Protein AF-A0A0P0NGX2-F1 (afdb_monomer)

Solvent-accessible surface area (backbone atoms only — not comparable to full-atom values): 6046 Å² total; per-residue (Å²): 102,69,52,76,56,96,89,38,85,42,76,52,81,91,77,86,74,89,67,80,73,50,71,71,55,45,53,53,51,51,47,51,52,53,45,49,66,63,44,57,86,46,43,69,60,46,41,68,74,25,45,74,80,24,65,100,47,98,52,56,27,64,60,52,50,51,56,49,42,56,69,66,23,55,64,60,73,75,48,89,96,52,75,62,77,43,72,50,89,75,79,81,76,86,129

Sequence (95 aa):
MGYVLNGKSIIRTIGKSNKPLSPARMINCNRITIVNKFLKPIHQFIKLGFQLKVVNSDRNYYNKAVSYHKKHAITGEAYIGRMVPKFQIVFMWAA

Radius of gyration: 15.88 Å; Cα contacts (8 Å, |Δi|>4): 76; chains: 1; bounding box: 30×42×33 Å

pLDDT: mean 78.37, std 15.32, range [33.16, 93.31]

Structure (mmCIF, N/CA/C/O backbone):
data_AF-A0A0P0NGX2-F1
#
_entry.id   AF-A0A0P0NGX2-F1
#
loop_
_atom_site.group_PDB
_atom_site.id
_atom_site.type_symbol
_atom_site.label_atom_id
_atom_site.label_alt_id
_atom_site.label_comp_id
_atom_site.label_asym_id
_atom_site.label_entity_id
_atom_site.label_seq_id
_atom_site.pdbx_PDB_ins_code
_atom_site.Cartn_x
_atom_site.Cartn_y
_atom_site.Cartn_z
_atom_site.occupancy
_atom_site.B_iso_or_equiv
_atom_site.auth_seq_id
_atom_site.auth_comp_id
_atom_site.auth_asym_id
_atom_site.auth_atom_id
_atom_site.pdbx_PDB_model_num
ATOM 1 N N . MET A 1 1 ? -7.303 18.696 7.434 1.00 74.44 1 MET A N 1
ATOM 2 C CA . MET A 1 1 ? -8.655 18.097 7.535 1.00 74.44 1 MET A CA 1
ATOM 3 C C . MET A 1 1 ? -8.578 16.883 8.444 1.00 74.44 1 MET A C 1
ATOM 5 O O . MET A 1 1 ? -7.738 16.018 8.190 1.00 74.44 1 MET A O 1
ATOM 9 N N . GLY A 1 2 ? -9.368 16.858 9.519 1.00 87.00 2 GLY A N 1
ATOM 10 C CA . GLY A 1 2 ? -9.389 15.763 10.494 1.00 87.00 2 GLY A CA 1
ATOM 11 C C . GLY A 1 2 ? -10.686 14.958 10.431 1.00 87.00 2 GLY A C 1
ATOM 12 O O . GLY A 1 2 ? -11.718 15.502 10.053 1.00 87.00 2 GLY A O 1
ATOM 13 N N . TYR A 1 3 ? -10.625 13.667 10.751 1.00 90.44 3 TYR A N 1
ATOM 14 C CA . TYR A 1 3 ? -11.789 12.780 10.864 1.00 90.44 3 TYR A CA 1
ATOM 15 C C . TYR A 1 3 ? -11.479 11.627 11.825 1.00 90.44 3 TYR A C 1
ATOM 17 O O . TYR A 1 3 ? -10.315 11.324 12.098 1.00 90.44 3 TYR A O 1
ATOM 25 N N . VAL A 1 4 ? -12.524 10.971 12.327 1.00 89.12 4 VAL A N 1
ATOM 26 C CA . VAL A 1 4 ? -12.389 9.803 13.202 1.00 89.12 4 VAL A CA 1
ATOM 27 C C . VAL A 1 4 ? -12.328 8.532 12.357 1.00 89.12 4 VAL A C 1
ATOM 29 O O . VAL A 1 4 ? -13.199 8.289 11.523 1.00 89.12 4 VAL A O 1
ATOM 32 N N . LEU A 1 5 ? -11.300 7.712 12.574 1.00 83.12 5 LEU A N 1
ATOM 33 C CA . LEU A 1 5 ? -11.159 6.385 11.974 1.00 83.12 5 LEU A CA 1
ATOM 34 C C . LEU A 1 5 ? -10.991 5.356 13.085 1.00 83.12 5 LEU A C 1
ATOM 36 O O . LEU A 1 5 ? -10.049 5.461 13.865 1.00 83.12 5 LEU A O 1
ATOM 40 N N . ASN A 1 6 ? -11.874 4.358 13.146 1.00 80.06 6 ASN A N 1
ATOM 41 C CA . ASN A 1 6 ? -11.837 3.305 14.171 1.00 80.06 6 ASN A CA 1
ATOM 42 C C . ASN A 1 6 ? -11.744 3.874 15.606 1.00 80.06 6 ASN A C 1
ATOM 44 O O . ASN A 1 6 ? -10.953 3.406 16.418 1.00 80.06 6 ASN A O 1
ATOM 48 N N . GLY A 1 7 ? -12.483 4.952 15.892 1.00 85.06 7 GLY A N 1
ATOM 49 C CA . GLY A 1 7 ? -12.458 5.635 17.192 1.00 85.06 7 GLY A CA 1
ATOM 50 C C . GLY A 1 7 ? -11.231 6.522 17.449 1.00 85.06 7 GLY A C 1
ATOM 51 O O . GLY A 1 7 ? -11.175 7.192 18.475 1.00 85.06 7 GLY A O 1
ATOM 52 N N . LYS A 1 8 ? -10.261 6.585 16.526 1.00 85.38 8 LYS A N 1
ATOM 53 C CA . LYS A 1 8 ? -9.058 7.424 16.648 1.00 85.38 8 LYS A CA 1
ATOM 54 C C . LYS A 1 8 ? -9.215 8.720 15.861 1.00 85.38 8 LYS A C 1
ATOM 56 O O . LYS A 1 8 ? -9.603 8.694 14.694 1.00 85.38 8 LYS A O 1
ATOM 61 N N . SER A 1 9 ? -8.873 9.850 16.480 1.00 91.19 9 SER A N 1
ATOM 62 C CA . SER A 1 9 ? -8.828 11.146 15.796 1.00 91.19 9 SER A CA 1
ATOM 63 C C . SER A 1 9 ? -7.607 11.205 14.879 1.00 91.19 9 SER A C 1
ATOM 65 O O . SER A 1 9 ? -6.468 11.121 15.338 1.00 91.19 9 SER A O 1
ATOM 67 N N . ILE A 1 10 ? -7.840 11.310 13.571 1.00 86.44 10 ILE A N 1
ATOM 68 C CA . ILE A 1 10 ? -6.788 11.392 12.559 1.00 86.44 10 ILE A CA 1
ATOM 69 C C . ILE A 1 10 ? -6.797 12.784 11.950 1.00 86.44 10 ILE A C 1
ATOM 71 O O . ILE A 1 10 ? -7.806 13.225 11.405 1.00 86.44 10 ILE A O 1
ATOM 75 N N . ILE A 1 11 ? -5.638 13.440 11.946 1.00 88.19 11 ILE A N 1
ATOM 76 C CA . ILE A 1 11 ? -5.414 14.692 11.223 1.00 88.19 11 ILE A CA 1
ATOM 77 C C . ILE A 1 11 ? -4.563 14.386 9.991 1.00 88.19 11 ILE A C 1
ATOM 79 O O . ILE A 1 11 ? -3.463 13.847 10.100 1.00 88.19 11 ILE A O 1
ATOM 83 N N . ARG A 1 12 ? -5.069 14.724 8.799 1.00 79.56 12 ARG A N 1
ATOM 84 C CA . ARG A 1 12 ? -4.295 14.633 7.554 1.00 79.56 12 ARG A CA 1
ATOM 85 C C . ARG A 1 12 ? -3.745 16.004 7.180 1.00 79.56 12 ARG A C 1
ATOM 87 O O . ARG A 1 12 ? -4.515 16.958 7.019 1.00 79.56 12 ARG A O 1
ATOM 94 N N . THR A 1 13 ? -2.439 16.054 6.944 1.00 82.88 13 THR A N 1
ATOM 95 C CA . THR A 1 13 ? -1.762 17.191 6.314 1.00 82.88 13 THR A CA 1
ATOM 96 C C . THR A 1 13 ? -1.501 16.852 4.852 1.00 82.88 13 THR A C 1
ATOM 98 O O . THR A 1 13 ? -0.782 15.901 4.547 1.00 82.88 13 THR A O 1
ATOM 101 N N . ILE A 1 14 ? -2.095 17.614 3.932 1.00 74.50 14 ILE A N 1
ATOM 102 C CA . ILE A 1 14 ? -1.800 17.493 2.500 1.00 74.50 14 ILE A CA 1
ATOM 103 C C . ILE A 1 14 ? -0.567 18.353 2.224 1.00 74.50 14 ILE A C 1
ATOM 105 O O . ILE A 1 14 ? -0.673 19.549 1.974 1.00 74.50 14 ILE A O 1
ATOM 109 N N . GLY A 1 15 ? 0.615 17.747 2.317 1.00 77.25 15 GLY A N 1
ATOM 110 C CA . GLY A 1 15 ? 1.868 18.396 1.940 1.00 77.25 15 GLY A CA 1
ATOM 111 C C . GLY A 1 15 ? 2.192 18.140 0.471 1.00 77.25 15 GLY A C 1
ATOM 112 O O . GLY A 1 15 ? 2.362 16.986 0.074 1.00 77.25 15 GLY A O 1
ATOM 113 N N . LYS A 1 16 ? 2.329 19.197 -0.336 1.00 78.94 16 LYS A N 1
ATOM 114 C CA . LYS A 1 16 ? 3.040 19.114 -1.621 1.00 78.94 16 LYS A CA 1
ATOM 115 C C . LYS A 1 16 ? 4.527 19.324 -1.346 1.00 78.94 16 LYS A C 1
ATOM 117 O O . LYS A 1 16 ? 4.902 20.276 -0.670 1.00 78.94 16 LYS A O 1
ATOM 122 N N . SER A 1 17 ? 5.371 18.413 -1.821 1.00 80.44 17 SER A N 1
ATOM 123 C CA . SER A 1 17 ? 6.823 18.543 -1.702 1.00 80.44 17 SER A CA 1
ATOM 124 C C . SER A 1 17 ? 7.402 18.857 -3.072 1.00 80.44 17 SER A C 1
ATOM 126 O O . SER A 1 17 ? 7.237 18.061 -3.989 1.00 80.44 17 SER A O 1
ATOM 128 N N . ASN A 1 18 ? 8.098 19.987 -3.186 1.00 83.81 18 ASN A N 1
ATOM 129 C CA . ASN A 1 18 ? 8.821 20.373 -4.403 1.00 83.81 18 ASN A CA 1
ATOM 130 C C . ASN A 1 18 ? 10.251 19.806 -4.433 1.00 83.81 18 ASN A C 1
ATOM 132 O O . ASN A 1 18 ? 11.012 20.079 -5.354 1.00 83.81 18 ASN A O 1
ATOM 136 N N . LYS A 1 19 ? 10.642 19.039 -3.406 1.00 85.81 19 LYS A N 1
ATOM 137 C CA . LYS A 1 19 ? 11.965 18.416 -3.346 1.00 85.81 19 LYS A CA 1
ATOM 138 C C . LYS A 1 19 ? 12.029 17.283 -4.375 1.00 85.81 19 LYS A C 1
ATOM 140 O O . LYS A 1 19 ? 11.085 16.485 -4.425 1.00 85.81 19 LYS A O 1
ATOM 145 N N . PRO A 1 20 ? 13.125 17.158 -5.142 1.00 84.31 20 PRO A N 1
ATOM 146 C CA . PRO A 1 20 ? 13.297 16.026 -6.040 1.00 84.31 20 PRO A CA 1
ATOM 147 C C . PRO A 1 20 ? 13.232 14.720 -5.242 1.00 84.31 20 PRO A C 1
ATOM 149 O O . PRO A 1 20 ? 13.695 14.639 -4.098 1.00 84.31 20 PRO A O 1
ATOM 152 N N . LEU A 1 21 ? 12.615 13.687 -5.821 1.00 84.75 21 LEU A N 1
ATOM 153 C CA . LEU A 1 21 ? 12.585 12.380 -5.175 1.00 84.75 21 LEU A CA 1
ATOM 154 C C . LEU A 1 21 ? 14.006 11.820 -5.135 1.00 84.75 21 LEU A C 1
ATOM 156 O O . LEU A 1 21 ? 14.656 11.700 -6.168 1.00 84.75 21 LEU A O 1
ATOM 160 N N . SER A 1 22 ? 14.462 11.413 -3.949 1.00 87.69 22 SER A N 1
ATOM 161 C CA . SER A 1 22 ? 15.690 10.629 -3.856 1.00 87.69 22 SER A CA 1
ATOM 162 C C . SER A 1 22 ? 15.543 9.329 -4.659 1.00 87.69 22 SER A C 1
ATOM 164 O O . SER A 1 22 ? 14.426 8.797 -4.751 1.00 87.69 22 SER A O 1
ATOM 166 N N . PRO A 1 23 ? 16.637 8.762 -5.196 1.00 83.8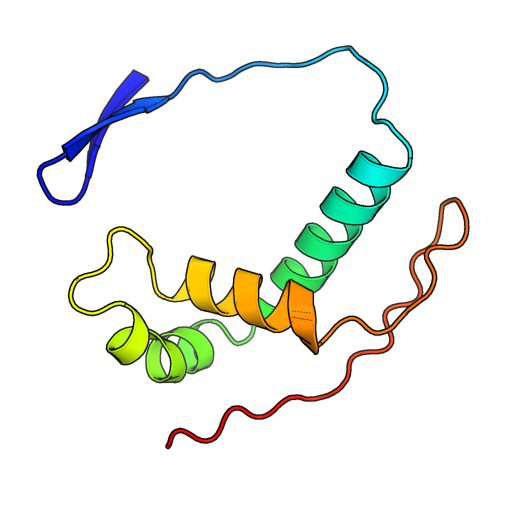8 23 PRO A N 1
ATOM 167 C CA . PRO A 1 23 ? 16.577 7.521 -5.968 1.00 83.88 23 PRO A CA 1
ATOM 168 C C . PRO A 1 23 ? 15.854 6.393 -5.219 1.00 83.88 23 PRO A C 1
ATOM 170 O O . PRO A 1 23 ? 14.942 5.766 -5.753 1.00 83.88 23 PRO A O 1
ATOM 173 N N . ALA A 1 24 ? 16.155 6.210 -3.929 1.00 83.19 24 ALA A N 1
ATOM 174 C CA . ALA A 1 24 ? 15.485 5.224 -3.081 1.00 83.19 24 ALA A CA 1
ATOM 175 C C . ALA A 1 24 ? 13.971 5.480 -2.940 1.00 83.19 24 ALA A C 1
ATOM 177 O O . ALA A 1 24 ? 13.164 4.544 -2.984 1.00 83.19 24 ALA A O 1
ATOM 178 N N . ARG A 1 25 ? 13.558 6.750 -2.806 1.00 85.62 25 ARG A N 1
ATOM 179 C CA . ARG A 1 25 ? 12.139 7.123 -2.720 1.00 85.62 25 ARG A CA 1
ATOM 180 C C . ARG A 1 25 ? 11.421 6.878 -4.043 1.00 85.62 25 ARG A C 1
ATOM 182 O O . ARG A 1 25 ? 10.309 6.355 -4.024 1.00 85.62 25 ARG A O 1
ATOM 189 N N . MET A 1 26 ? 12.056 7.200 -5.167 1.00 85.12 26 MET A N 1
ATOM 190 C CA . MET A 1 26 ? 11.525 6.941 -6.506 1.00 85.12 26 MET A CA 1
ATOM 191 C C . MET A 1 26 ? 11.280 5.443 -6.724 1.00 85.12 26 MET A C 1
ATOM 193 O O . MET A 1 26 ? 10.186 5.052 -7.127 1.00 85.12 26 MET A O 1
ATOM 197 N N . ILE A 1 27 ? 12.245 4.593 -6.359 1.00 82.56 27 ILE A N 1
ATOM 198 C CA . ILE A 1 27 ? 12.098 3.131 -6.431 1.00 82.56 27 ILE A CA 1
ATOM 199 C C . ILE A 1 27 ? 10.910 2.671 -5.585 1.00 82.56 27 ILE A C 1
ATOM 201 O O . ILE A 1 27 ? 10.069 1.898 -6.041 1.00 82.56 27 ILE A O 1
ATOM 205 N N . ASN A 1 28 ? 10.805 3.169 -4.353 1.00 85.69 28 ASN A N 1
ATOM 206 C CA . ASN A 1 28 ? 9.702 2.827 -3.466 1.00 85.69 28 ASN A CA 1
ATOM 207 C C . ASN A 1 28 ? 8.330 3.244 -4.031 1.00 85.69 28 ASN A C 1
ATOM 209 O O . ASN A 1 28 ? 7.383 2.458 -3.968 1.00 85.69 28 ASN A O 1
ATOM 213 N N . CYS A 1 29 ? 8.224 4.448 -4.597 1.00 85.75 29 CYS A N 1
ATOM 214 C CA . CYS A 1 29 ? 7.009 4.925 -5.256 1.00 85.75 29 CYS A CA 1
ATOM 215 C C . CYS A 1 29 ? 6.637 4.038 -6.451 1.00 85.75 29 CYS A C 1
ATOM 217 O O . CYS A 1 29 ? 5.494 3.594 -6.533 1.00 85.75 29 CYS A O 1
ATOM 219 N N . ASN A 1 30 ? 7.602 3.692 -7.306 1.00 84.44 30 ASN A N 1
ATOM 220 C CA . ASN A 1 30 ? 7.375 2.814 -8.457 1.00 84.44 30 ASN A CA 1
ATOM 221 C C . ASN A 1 30 ? 6.884 1.424 -8.030 1.00 84.44 30 ASN A C 1
ATOM 223 O O . ASN A 1 30 ? 5.902 0.923 -8.580 1.00 84.44 30 ASN A O 1
ATOM 227 N N . ARG A 1 31 ? 7.493 0.839 -6.988 1.00 84.19 31 ARG A N 1
ATOM 228 C CA . ARG A 1 31 ? 7.048 -0.438 -6.405 1.00 84.19 31 ARG A CA 1
ATOM 229 C C . ARG A 1 31 ? 5.589 -0.376 -5.953 1.00 84.19 31 ARG A C 1
ATOM 231 O O . ARG A 1 31 ? 4.810 -1.270 -6.270 1.00 84.19 31 ARG A O 1
ATOM 238 N N . ILE A 1 32 ? 5.207 0.687 -5.243 1.00 87.50 32 ILE A N 1
ATOM 239 C CA . ILE A 1 32 ? 3.827 0.876 -4.770 1.00 87.50 32 ILE A CA 1
ATOM 2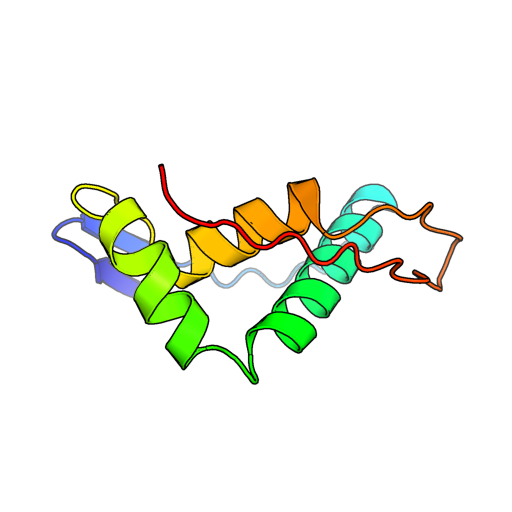40 C C . ILE A 1 32 ? 2.859 1.034 -5.950 1.00 87.50 32 ILE A C 1
ATOM 242 O O . ILE A 1 32 ? 1.798 0.411 -5.944 1.00 87.50 32 ILE A O 1
ATOM 246 N N . THR A 1 33 ? 3.217 1.816 -6.971 1.00 87.62 33 THR A N 1
ATOM 247 C CA . THR A 1 33 ? 2.390 2.011 -8.174 1.00 87.62 33 THR A CA 1
ATOM 248 C C . THR A 1 33 ? 2.116 0.690 -8.887 1.00 87.62 33 THR A C 1
ATOM 250 O O . THR A 1 33 ? 0.971 0.397 -9.228 1.00 87.62 33 THR A O 1
ATOM 253 N N . ILE A 1 34 ? 3.148 -0.132 -9.061 1.00 86.06 34 ILE A N 1
ATOM 254 C CA . ILE A 1 34 ? 3.048 -1.430 -9.730 1.00 86.06 34 ILE A CA 1
ATOM 255 C C . ILE A 1 34 ? 2.177 -2.403 -8.928 1.00 86.06 34 ILE A C 1
ATOM 257 O O . ILE A 1 34 ? 1.256 -2.993 -9.492 1.00 86.06 34 ILE A O 1
ATOM 261 N N . VAL A 1 35 ? 2.402 -2.522 -7.613 1.00 88.44 35 VAL A N 1
ATOM 262 C CA . VAL A 1 35 ? 1.570 -3.375 -6.744 1.00 88.44 35 VAL A CA 1
ATOM 263 C C . VAL A 1 35 ? 0.117 -2.924 -6.778 1.00 88.44 35 VAL A C 1
ATOM 265 O O . VAL A 1 35 ? -0.772 -3.749 -6.936 1.00 88.44 35 VAL A O 1
ATOM 268 N N . ASN A 1 36 ? -0.147 -1.621 -6.682 1.00 90.06 36 ASN A N 1
ATOM 269 C CA . ASN A 1 36 ? -1.515 -1.117 -6.731 1.00 90.06 36 ASN A CA 1
ATOM 270 C C . ASN A 1 36 ? -2.186 -1.399 -8.077 1.00 90.06 36 ASN A C 1
ATOM 272 O O . ASN A 1 36 ? -3.348 -1.793 -8.095 1.00 90.06 36 ASN A O 1
ATOM 276 N N . LYS A 1 37 ? -1.465 -1.239 -9.194 1.00 89.50 37 LYS A N 1
ATOM 277 C CA . LYS A 1 37 ? -1.987 -1.572 -10.526 1.00 89.50 37 LYS A CA 1
ATOM 278 C C . LYS A 1 37 ? -2.336 -3.059 -10.637 1.00 89.50 37 LYS A C 1
ATOM 280 O O . LYS A 1 37 ? -3.356 -3.386 -11.230 1.00 89.50 37 LYS A O 1
ATOM 285 N N . PHE A 1 38 ? -1.523 -3.926 -10.037 1.00 87.50 38 PHE A N 1
ATOM 286 C CA . PHE A 1 38 ? -1.744 -5.370 -10.012 1.00 87.50 38 PHE A CA 1
ATOM 287 C C . PHE A 1 38 ? -2.908 -5.790 -9.100 1.00 87.50 38 PHE A C 1
ATOM 289 O O . PHE A 1 38 ? -3.739 -6.596 -9.501 1.00 87.50 38 PHE A O 1
ATOM 296 N N . LEU A 1 39 ? -3.005 -5.229 -7.890 1.00 90.12 39 LEU A N 1
ATOM 297 C CA . LEU A 1 39 ? -4.024 -5.620 -6.907 1.00 90.12 39 LEU A CA 1
ATOM 298 C C . LEU A 1 39 ? -5.414 -5.048 -7.209 1.00 90.12 39 LEU A C 1
ATOM 300 O O . LEU A 1 39 ? -6.415 -5.667 -6.853 1.00 90.12 39 LEU A O 1
ATOM 304 N N . LYS A 1 40 ? -5.494 -3.884 -7.866 1.00 91.25 40 LYS A N 1
ATOM 305 C CA . LYS A 1 40 ? -6.762 -3.202 -8.164 1.00 91.25 40 LYS A CA 1
ATOM 306 C C . LYS A 1 40 ? -7.796 -4.078 -8.899 1.00 91.25 40 LYS A C 1
ATOM 308 O O . LYS A 1 40 ? -8.932 -4.109 -8.430 1.00 91.25 40 LYS A O 1
ATOM 313 N N . PRO A 1 41 ? -7.476 -4.791 -9.998 1.00 93.31 41 PRO A N 1
ATOM 314 C CA . PRO A 1 41 ? -8.460 -5.634 -10.688 1.00 93.31 41 PRO A CA 1
ATOM 315 C C . PRO A 1 41 ? -8.939 -6.831 -9.853 1.00 93.31 41 PRO A C 1
ATOM 317 O O . PRO A 1 41 ? -10.060 -7.287 -10.036 1.00 93.31 41 PRO A O 1
ATOM 320 N N . ILE A 1 42 ? -8.130 -7.313 -8.905 1.00 90.44 42 ILE A N 1
ATOM 321 C CA . ILE A 1 42 ? -8.443 -8.476 -8.055 1.00 90.44 42 ILE A CA 1
ATOM 322 C C . ILE A 1 42 ? -8.859 -8.077 -6.631 1.00 90.44 42 ILE A C 1
ATOM 324 O O . ILE A 1 42 ? -8.788 -8.879 -5.700 1.00 90.44 42 ILE A O 1
ATOM 328 N N . HIS A 1 43 ? -9.309 -6.834 -6.441 1.00 89.44 43 HIS A N 1
ATOM 329 C CA . HIS A 1 43 ? -9.613 -6.255 -5.128 1.00 89.44 43 HIS A CA 1
ATOM 330 C C . HIS A 1 43 ? -10.558 -7.116 -4.277 1.00 89.44 43 HIS A C 1
ATOM 332 O O . HIS A 1 43 ? -10.366 -7.227 -3.067 1.00 89.44 43 HIS A O 1
ATOM 338 N N . GLN A 1 44 ? -11.562 -7.744 -4.896 1.00 91.06 44 GLN A N 1
ATOM 339 C CA . GLN A 1 44 ? -12.515 -8.608 -4.191 1.00 91.06 44 GLN A CA 1
ATOM 340 C C . GLN A 1 44 ? -11.834 -9.836 -3.570 1.00 91.06 44 GLN A C 1
ATOM 342 O O . GLN A 1 44 ? -12.058 -10.129 -2.396 1.00 91.06 44 GLN A O 1
ATOM 347 N N . PHE A 1 45 ? -10.930 -10.489 -4.303 1.00 89.19 45 PHE A N 1
ATOM 348 C CA . PHE A 1 45 ? -10.147 -11.618 -3.791 1.00 89.19 45 PHE A CA 1
ATOM 349 C C . PHE A 1 45 ? -9.206 -11.187 -2.666 1.00 89.19 45 PHE A C 1
ATOM 351 O O . PHE A 1 45 ? -9.079 -11.869 -1.650 1.00 89.19 45 PHE A O 1
ATOM 358 N N . ILE A 1 46 ? -8.595 -10.009 -2.805 1.00 90.50 46 ILE A N 1
ATOM 359 C CA . ILE A 1 46 ? -7.741 -9.433 -1.765 1.00 90.50 46 ILE A CA 1
ATOM 360 C C . ILE A 1 46 ? -8.530 -9.145 -0.490 1.00 90.50 46 ILE A C 1
ATOM 362 O O . ILE A 1 46 ? -8.036 -9.414 0.605 1.00 90.50 46 ILE A O 1
ATOM 366 N N . LYS A 1 47 ? -9.757 -8.630 -0.612 1.00 90.62 47 LYS A N 1
ATOM 367 C CA . LYS A 1 47 ? -10.640 -8.440 0.538 1.00 90.62 47 LYS A CA 1
ATOM 368 C C . LYS A 1 47 ? -10.867 -9.769 1.254 1.00 90.62 47 LYS A C 1
ATOM 370 O O . LYS A 1 47 ? -10.566 -9.845 2.439 1.00 90.62 47 LYS A O 1
ATOM 375 N N . LEU A 1 48 ? -11.289 -10.813 0.543 1.0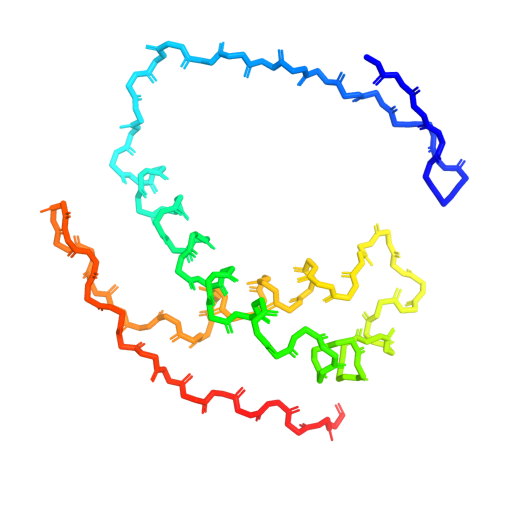0 89.88 48 LEU A N 1
ATOM 376 C CA . LEU A 1 48 ? -11.541 -12.130 1.140 1.00 89.88 48 LEU A CA 1
ATOM 377 C C . LEU A 1 48 ? -10.294 -12.712 1.831 1.00 89.88 48 LEU A C 1
ATOM 379 O O . LEU A 1 48 ? -10.376 -13.139 2.979 1.00 89.88 48 LEU A O 1
ATOM 383 N N . GLY A 1 49 ? -9.126 -12.655 1.185 1.00 86.62 49 GLY A N 1
ATOM 384 C CA . GLY A 1 49 ? -7.892 -13.243 1.723 1.00 86.62 49 GLY A CA 1
ATOM 385 C C . GLY A 1 49 ? -7.221 -12.453 2.857 1.00 86.62 49 GLY A C 1
ATOM 386 O O . GLY A 1 49 ? -6.488 -13.030 3.660 1.00 86.62 49 GLY A O 1
ATOM 387 N N . PHE A 1 50 ? -7.443 -11.136 2.947 1.00 87.94 50 PHE A N 1
ATOM 388 C CA . PHE A 1 50 ? -6.776 -10.277 3.939 1.00 87.94 50 PHE A CA 1
ATOM 389 C C . PHE A 1 50 ? -7.709 -9.700 5.007 1.00 87.94 50 PHE A C 1
ATOM 391 O O . PHE A 1 50 ? -7.207 -9.119 5.970 1.00 87.94 50 PHE A O 1
ATOM 398 N N . GLN A 1 51 ? -9.032 -9.858 4.889 1.00 88.25 51 GLN A N 1
ATOM 399 C CA . GLN A 1 51 ? -9.995 -9.322 5.858 1.00 88.25 51 GLN A CA 1
ATOM 400 C C . GLN A 1 51 ? -9.812 -9.920 7.258 1.00 88.25 51 GLN A C 1
ATOM 402 O O . GLN A 1 51 ? -9.838 -9.179 8.237 1.00 88.25 51 GLN A O 1
ATOM 407 N N . LEU A 1 52 ? -9.527 -11.219 7.364 1.00 87.44 52 LEU A N 1
ATOM 408 C CA . LEU A 1 52 ? -9.277 -11.860 8.661 1.00 87.44 52 LEU A CA 1
ATOM 409 C C . LEU A 1 52 ? -7.950 -11.404 9.293 1.00 87.44 52 LEU A C 1
ATOM 411 O O . LEU A 1 52 ? -7.853 -11.275 10.507 1.00 87.44 52 LEU A O 1
ATOM 415 N N . LYS A 1 53 ? -6.943 -11.051 8.481 1.00 84.31 53 LYS A N 1
ATOM 416 C CA . LYS A 1 53 ? -5.620 -10.596 8.962 1.00 84.31 53 LYS A CA 1
ATOM 417 C C . LYS A 1 53 ? -5.602 -9.163 9.499 1.00 84.31 53 LYS A C 1
ATOM 419 O O . LYS A 1 53 ? -4.551 -8.689 9.939 1.00 84.31 53 LYS A O 1
ATOM 424 N N . VAL A 1 54 ? -6.719 -8.447 9.398 1.00 89.00 54 VAL A N 1
ATOM 425 C CA . VAL A 1 54 ? -6.855 -7.071 9.893 1.00 89.00 54 VAL A CA 1
ATOM 426 C C . VAL A 1 54 ? -7.848 -6.930 11.033 1.00 89.00 54 VAL A C 1
ATOM 428 O O . VAL A 1 54 ? -8.023 -5.825 11.544 1.00 89.00 54 VAL A O 1
ATOM 431 N N . VAL A 1 55 ? -8.449 -8.036 11.473 1.00 84.44 55 VAL A N 1
ATOM 432 C CA . VAL A 1 55 ? -9.224 -8.063 12.713 1.00 84.44 55 VAL A CA 1
ATOM 433 C C . VAL A 1 55 ? -8.305 -7.602 13.850 1.00 84.44 55 VAL A C 1
ATOM 435 O O . VAL A 1 55 ? -7.161 -8.043 13.946 1.00 84.44 55 VAL A O 1
ATOM 438 N N . ASN A 1 56 ? -8.776 -6.651 14.658 1.00 83.69 56 ASN A N 1
ATOM 439 C CA . ASN A 1 56 ? -8.013 -5.997 15.733 1.00 83.69 56 ASN A CA 1
ATOM 440 C C . ASN A 1 56 ? -6.779 -5.189 15.278 1.00 83.69 56 ASN A C 1
ATOM 442 O O . ASN A 1 56 ? -5.878 -4.924 16.072 1.00 83.69 56 ASN A O 1
ATOM 446 N N . SER A 1 57 ? -6.719 -4.767 14.011 1.00 83.94 57 SER A N 1
ATOM 447 C CA . SER A 1 57 ? -5.667 -3.881 13.503 1.00 83.94 57 SER A CA 1
ATOM 448 C C . SER A 1 57 ? -6.223 -2.524 13.076 1.00 83.94 57 SER A C 1
ATOM 450 O O . SER A 1 57 ? -7.315 -2.420 12.531 1.00 83.94 57 SER A O 1
ATOM 452 N N . ASP A 1 58 ? -5.408 -1.475 13.203 1.00 84.00 58 ASP A N 1
ATOM 453 C CA . ASP A 1 58 ? -5.720 -0.147 12.652 1.00 84.00 58 ASP A CA 1
ATOM 454 C C . ASP A 1 58 ? -5.593 -0.073 11.119 1.00 84.00 58 ASP A C 1
ATOM 456 O O . ASP A 1 58 ? -5.864 0.960 10.503 1.00 84.00 58 ASP A O 1
ATOM 460 N N . ARG A 1 59 ? -5.110 -1.142 10.477 1.00 84.19 59 ARG A N 1
ATOM 461 C CA . ARG A 1 59 ? -4.878 -1.194 9.028 1.00 84.19 59 ARG A CA 1
ATOM 462 C C . ARG A 1 59 ? -6.052 -1.866 8.329 1.00 84.19 59 ARG A C 1
ATOM 464 O O . ARG A 1 59 ? -6.586 -2.838 8.831 1.00 84.19 59 ARG A O 1
ATOM 471 N N . ASN A 1 60 ? -6.390 -1.418 7.121 1.00 89.31 60 ASN A N 1
ATOM 472 C CA . ASN A 1 60 ? -7.363 -2.125 6.285 1.00 89.31 60 ASN A CA 1
ATOM 473 C C . ASN A 1 60 ? -6.718 -3.314 5.535 1.00 89.31 60 ASN A C 1
ATOM 475 O O . ASN A 1 60 ? -5.490 -3.403 5.402 1.00 89.31 60 ASN A O 1
ATOM 479 N N . TYR A 1 61 ? -7.560 -4.225 5.032 1.00 91.06 61 TYR A N 1
ATOM 480 C CA . TYR A 1 61 ? -7.135 -5.432 4.305 1.00 91.06 61 TYR A CA 1
ATOM 481 C C . TYR A 1 61 ? -6.224 -5.096 3.115 1.00 91.06 61 TYR A C 1
ATOM 483 O O . TYR A 1 61 ? -5.212 -5.756 2.886 1.00 91.06 61 TYR A O 1
ATOM 491 N N . TYR A 1 62 ? -6.531 -4.006 2.407 1.00 91.00 62 TYR A N 1
ATOM 492 C CA . TYR A 1 62 ? -5.799 -3.578 1.222 1.00 91.00 62 TYR A CA 1
ATOM 493 C C . TYR A 1 62 ? -4.378 -3.100 1.561 1.00 91.00 62 TYR A C 1
ATOM 495 O O . TYR A 1 62 ? -3.418 -3.469 0.892 1.00 91.00 62 TYR A O 1
ATOM 503 N N . ASN A 1 63 ? -4.200 -2.365 2.660 1.00 91.12 63 ASN A N 1
ATOM 504 C CA . ASN A 1 63 ? -2.897 -1.920 3.154 1.00 91.12 63 ASN A CA 1
ATOM 505 C C . ASN A 1 63 ? -2.021 -3.116 3.538 1.00 91.12 63 ASN A C 1
ATOM 507 O O . ASN A 1 63 ? -0.818 -3.114 3.262 1.00 91.12 63 ASN A O 1
ATOM 511 N N .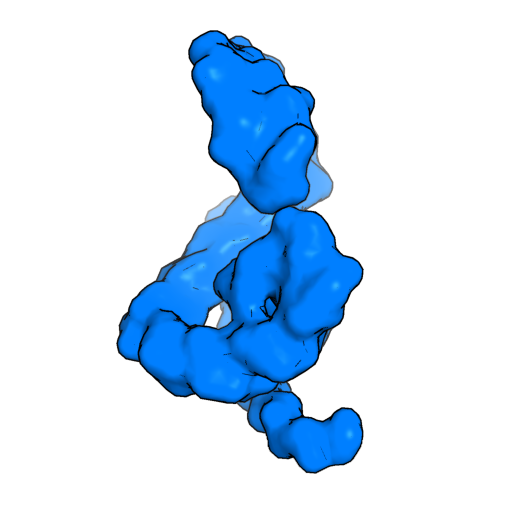 LYS A 1 64 ? -2.608 -4.147 4.164 1.00 91.12 64 LYS A N 1
ATOM 512 C CA . LYS A 1 64 ? -1.889 -5.396 4.458 1.00 91.12 64 LYS A CA 1
ATOM 513 C C . LYS A 1 64 ? -1.485 -6.127 3.184 1.00 91.12 64 LYS A C 1
ATOM 515 O O . LYS A 1 64 ? -0.326 -6.528 3.083 1.00 91.12 64 LYS A O 1
ATOM 520 N N . ALA A 1 65 ? -2.381 -6.222 2.208 1.00 91.00 65 ALA A N 1
ATOM 521 C CA . ALA A 1 65 ? -2.083 -6.843 0.927 1.00 91.00 65 ALA A CA 1
ATOM 522 C C . ALA A 1 65 ? -0.961 -6.112 0.178 1.00 91.00 65 ALA A C 1
ATOM 524 O O . ALA A 1 65 ? 0.018 -6.745 -0.212 1.00 91.00 65 ALA A O 1
ATOM 525 N N . VAL A 1 66 ? -1.037 -4.784 0.055 1.00 91.06 66 VAL A N 1
ATOM 526 C CA . VAL A 1 66 ? 0.014 -3.964 -0.569 1.00 91.06 66 VAL A CA 1
ATOM 527 C C . VAL A 1 66 ? 1.345 -4.148 0.154 1.00 91.06 66 VAL A C 1
ATOM 529 O O . VAL A 1 66 ? 2.367 -4.355 -0.494 1.00 91.06 66 VAL A O 1
ATOM 532 N N . SER A 1 67 ? 1.351 -4.114 1.491 1.00 89.00 67 SER A N 1
ATOM 533 C CA . SER A 1 67 ? 2.572 -4.299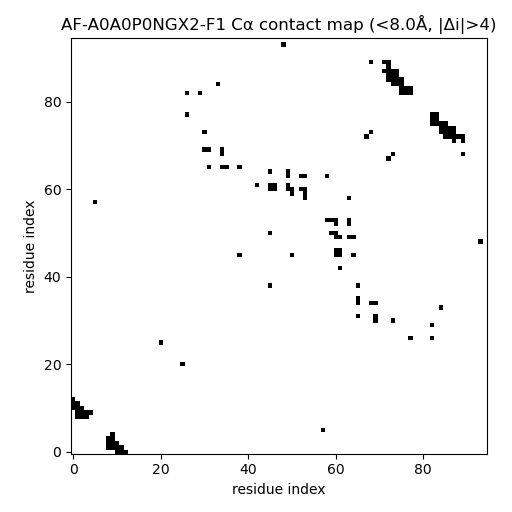 2.283 1.00 89.00 67 SER A CA 1
ATOM 534 C C . SER A 1 67 ? 3.215 -5.667 2.055 1.00 89.00 67 SER A C 1
ATOM 536 O O . SER A 1 67 ? 4.441 -5.743 1.979 1.00 89.00 67 SER A O 1
ATOM 538 N N . TYR A 1 68 ? 2.411 -6.728 1.961 1.00 89.56 68 TYR A N 1
ATOM 539 C CA . TYR A 1 68 ? 2.892 -8.084 1.711 1.00 89.56 68 TYR A CA 1
ATOM 540 C C . TYR A 1 68 ? 3.473 -8.207 0.297 1.00 89.56 68 TYR A C 1
ATOM 542 O O . TYR A 1 68 ? 4.645 -8.538 0.127 1.00 89.56 68 TYR A O 1
ATOM 550 N N . HIS A 1 69 ? 2.706 -7.828 -0.725 1.00 87.62 69 HIS A N 1
ATOM 551 C CA . HIS A 1 69 ? 3.131 -7.956 -2.121 1.00 87.62 69 HIS A CA 1
ATOM 552 C C . HIS A 1 69 ? 4.313 -7.045 -2.456 1.00 87.62 69 HIS A C 1
ATOM 554 O O . HIS A 1 69 ? 5.220 -7.450 -3.172 1.00 87.62 69 HIS A O 1
ATOM 560 N N . LYS A 1 70 ? 4.382 -5.843 -1.881 1.00 85.75 70 LYS A N 1
ATOM 561 C CA . LYS A 1 70 ? 5.551 -4.970 -2.038 1.00 85.75 70 LYS A CA 1
ATOM 562 C C . LYS A 1 70 ? 6.841 -5.627 -1.530 1.00 85.75 70 LYS A C 1
ATOM 564 O O . LYS A 1 70 ? 7.899 -5.367 -2.095 1.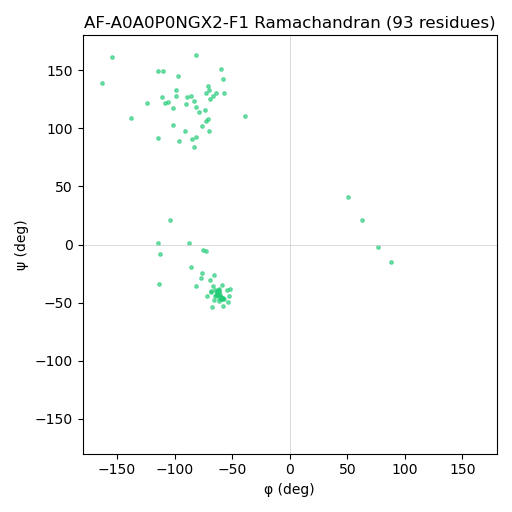00 85.75 70 LYS A O 1
ATOM 569 N N . LYS A 1 71 ? 6.758 -6.429 -0.462 1.00 83.88 71 LYS A N 1
ATOM 570 C CA . LYS A 1 71 ? 7.909 -7.121 0.135 1.00 83.88 71 LYS A CA 1
ATOM 571 C C . LYS A 1 71 ? 8.269 -8.409 -0.612 1.00 83.88 71 LYS A C 1
ATOM 573 O O . LYS A 1 71 ? 9.448 -8.722 -0.697 1.00 83.88 71 LYS A O 1
ATOM 578 N N . HIS A 1 72 ? 7.274 -9.136 -1.125 1.00 82.25 72 HIS A N 1
ATOM 579 C CA . HIS A 1 72 ? 7.458 -10.503 -1.629 1.00 82.25 72 HIS A CA 1
ATOM 580 C C . HIS A 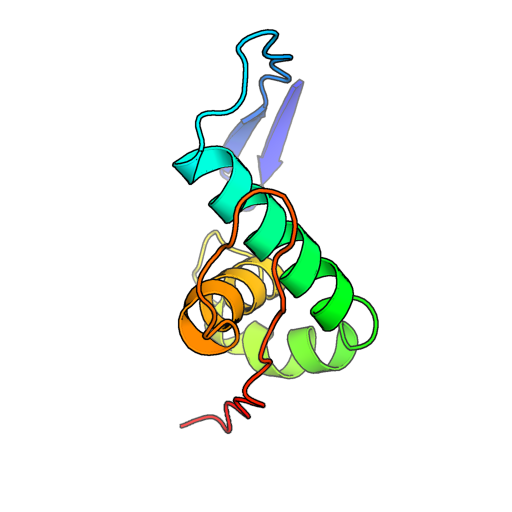1 72 ? 7.262 -10.669 -3.142 1.00 82.25 72 HIS A C 1
ATOM 582 O O . HIS A 1 72 ? 7.936 -11.488 -3.751 1.00 82.25 72 HIS A O 1
ATOM 588 N N . ALA A 1 73 ? 6.352 -9.915 -3.762 1.00 71.88 73 ALA A N 1
ATOM 589 C CA . ALA A 1 73 ? 5.978 -10.114 -5.165 1.00 71.88 73 ALA A CA 1
ATOM 590 C C . ALA A 1 73 ? 6.906 -9.390 -6.146 1.00 71.88 73 ALA A C 1
ATOM 592 O O . ALA A 1 73 ? 6.920 -9.722 -7.325 1.00 71.88 73 ALA A O 1
ATOM 593 N N . ILE A 1 74 ? 7.657 -8.392 -5.675 1.00 71.94 74 ILE A N 1
ATOM 594 C CA . ILE A 1 74 ? 8.592 -7.630 -6.496 1.00 71.94 74 ILE A CA 1
ATOM 595 C C . ILE A 1 74 ? 10.009 -8.131 -6.231 1.00 71.94 74 ILE A C 1
ATOM 597 O O . ILE A 1 74 ? 10.633 -7.745 -5.241 1.00 71.94 74 ILE A O 1
ATOM 601 N N . THR A 1 75 ? 10.534 -8.922 -7.158 1.00 64.31 75 THR A N 1
ATOM 602 C CA . THR A 1 75 ? 11.944 -9.322 -7.195 1.00 64.31 75 THR A CA 1
ATOM 603 C C . THR A 1 75 ? 12.575 -8.718 -8.446 1.00 64.31 75 THR A C 1
ATOM 605 O O . THR A 1 75 ? 12.492 -9.248 -9.545 1.00 64.31 75 THR A O 1
ATOM 608 N N . GLY A 1 76 ? 13.140 -7.521 -8.318 1.00 60.09 76 GLY A N 1
ATOM 609 C CA . GLY A 1 76 ? 13.741 -6.833 -9.457 1.00 60.09 76 GLY A CA 1
ATOM 610 C C . GLY A 1 76 ? 14.672 -5.713 -9.027 1.00 60.09 76 GLY A C 1
ATOM 611 O O . GLY A 1 76 ? 14.365 -4.960 -8.091 1.00 60.09 76 GLY A O 1
ATOM 612 N N . GLU A 1 77 ? 15.799 -5.619 -9.726 1.00 57.47 77 GLU A N 1
ATOM 613 C CA . GLU A 1 77 ? 16.719 -4.494 -9.639 1.00 57.47 77 GLU A CA 1
ATOM 614 C C . GLU A 1 77 ? 16.092 -3.290 -10.337 1.00 57.47 77 GLU A C 1
ATOM 616 O O . GLU A 1 77 ? 15.549 -3.371 -11.441 1.00 57.47 77 GLU A O 1
ATOM 621 N N . ALA A 1 78 ? 16.094 -2.160 -9.640 1.00 52.81 78 ALA A N 1
ATOM 622 C CA . ALA A 1 78 ? 15.606 -0.922 -10.205 1.00 52.81 78 ALA A CA 1
ATOM 623 C C . ALA A 1 78 ? 16.712 -0.314 -11.065 1.00 52.81 78 ALA A C 1
ATOM 625 O O . ALA A 1 78 ? 17.543 0.439 -10.563 1.00 52.81 78 ALA A O 1
ATOM 626 N N . TYR A 1 79 ? 16.708 -0.618 -12.360 1.00 46.56 79 TYR A N 1
ATOM 627 C CA . TYR A 1 79 ? 17.486 0.171 -13.301 1.00 46.56 79 TYR A CA 1
ATOM 628 C C . TYR A 1 79 ? 16.837 1.548 -13.440 1.00 46.56 79 TYR A C 1
ATOM 630 O O . TYR A 1 79 ? 15.613 1.692 -13.535 1.00 46.56 79 TYR A O 1
ATOM 638 N N . ILE A 1 80 ? 17.688 2.565 -13.365 1.00 43.81 80 ILE A N 1
ATOM 639 C CA . ILE A 1 80 ? 17.380 3.992 -13.441 1.00 43.81 80 ILE A CA 1
ATOM 640 C C . ILE A 1 80 ? 16.286 4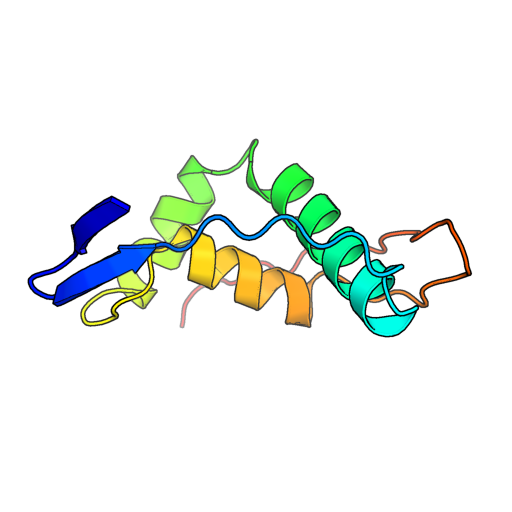.233 -14.499 1.00 43.81 80 ILE A C 1
ATOM 642 O O . ILE A 1 80 ? 16.495 4.041 -15.690 1.00 43.81 80 ILE A O 1
ATOM 646 N N . GLY A 1 81 ? 15.084 4.606 -14.047 1.00 51.66 81 GLY A N 1
ATOM 647 C CA . GLY A 1 81 ? 13.965 5.015 -14.907 1.00 51.66 81 GLY A CA 1
ATOM 648 C C . GLY A 1 81 ? 13.031 3.913 -15.432 1.00 51.66 81 GLY A C 1
ATOM 649 O O . GLY A 1 81 ? 11.916 4.242 -15.837 1.00 51.66 81 GLY A O 1
ATOM 650 N N . ARG A 1 82 ? 13.390 2.622 -15.378 1.00 52.28 82 ARG A N 1
ATOM 651 C CA . ARG A 1 82 ? 12.488 1.515 -15.764 1.00 52.28 82 ARG A CA 1
ATOM 652 C C . ARG A 1 82 ? 12.591 0.360 -14.779 1.00 52.28 82 ARG A C 1
ATOM 654 O O . ARG A 1 82 ? 13.559 -0.388 -14.752 1.00 52.28 82 ARG A O 1
ATOM 661 N N . MET A 1 83 ? 11.537 0.186 -13.990 1.00 56.09 83 MET A N 1
ATOM 662 C CA . MET A 1 83 ? 11.367 -1.019 -13.194 1.00 56.09 83 MET A CA 1
ATOM 663 C C . MET A 1 83 ? 10.787 -2.108 -14.100 1.00 56.09 83 MET A C 1
ATOM 665 O O . MET A 1 83 ? 9.688 -1.928 -14.619 1.00 56.09 83 MET A O 1
ATOM 669 N N . VAL A 1 84 ? 11.512 -3.213 -14.291 1.00 56.56 84 VAL A N 1
ATOM 670 C CA . VAL A 1 84 ? 10.978 -4.430 -14.921 1.00 56.56 84 VAL A CA 1
ATOM 671 C C . VAL A 1 84 ? 10.434 -5.300 -13.790 1.00 56.56 84 VAL A C 1
ATOM 673 O O . VAL A 1 84 ? 11.218 -5.929 -13.076 1.00 56.56 84 VAL A O 1
ATOM 676 N N . PRO A 1 85 ? 9.119 -5.283 -13.513 1.00 55.81 85 PRO A N 1
ATOM 677 C CA . PRO A 1 85 ? 8.590 -6.061 -12.413 1.00 55.81 85 PRO A CA 1
ATOM 678 C C . PRO A 1 85 ? 8.606 -7.538 -12.798 1.00 55.81 85 PRO A C 1
ATOM 680 O O . PRO A 1 85 ? 7.772 -7.994 -13.578 1.00 55.81 85 PRO A O 1
ATOM 683 N N . LYS A 1 86 ? 9.528 -8.307 -12.219 1.00 54.53 86 LYS A N 1
ATOM 684 C CA . LYS A 1 86 ? 9.344 -9.752 -12.136 1.00 54.53 86 LYS A CA 1
ATOM 685 C C . LYS A 1 86 ? 8.330 -9.986 -11.024 1.00 54.53 86 LYS A C 1
ATOM 687 O O . LYS A 1 86 ? 8.639 -9.822 -9.844 1.00 54.53 86 LYS A O 1
ATOM 692 N N . PHE A 1 87 ? 7.092 -10.256 -11.420 1.00 56.22 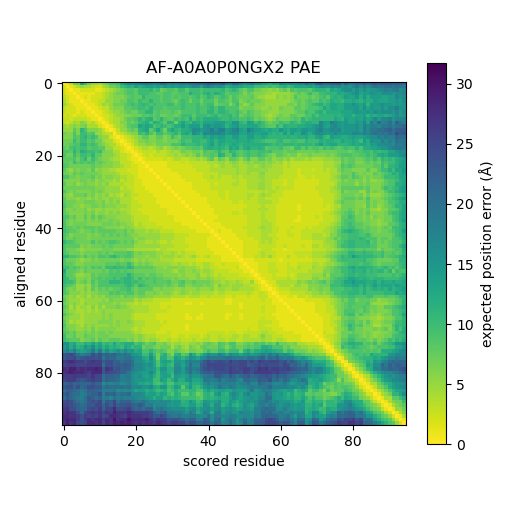87 PHE A N 1
ATOM 693 C CA . PHE A 1 87 ? 6.057 -10.661 -10.485 1.00 56.22 87 PHE A CA 1
ATOM 694 C C . PHE A 1 87 ? 6.253 -12.133 -10.167 1.00 56.22 87 PHE A C 1
ATOM 696 O O . PHE A 1 87 ? 6.088 -12.989 -11.036 1.00 56.22 87 PHE A O 1
ATOM 703 N N . GLN A 1 88 ? 6.587 -12.431 -8.919 1.00 56.41 88 GLN A N 1
ATOM 704 C CA . GLN A 1 88 ? 6.409 -13.781 -8.415 1.00 56.41 88 GLN A CA 1
ATOM 705 C C . GLN A 1 88 ? 4.956 -13.910 -7.962 1.00 56.41 88 GLN A C 1
ATOM 707 O O . GLN A 1 88 ? 4.476 -13.106 -7.159 1.00 56.41 88 GLN A O 1
ATOM 712 N N . ILE A 1 89 ? 4.238 -14.891 -8.509 1.00 55.53 89 ILE A N 1
ATOM 713 C CA . ILE A 1 89 ? 2.889 -15.207 -8.047 1.00 55.53 89 ILE A CA 1
ATOM 714 C C . ILE A 1 89 ? 3.035 -15.833 -6.659 1.00 55.53 89 ILE A C 1
ATOM 716 O O . ILE A 1 89 ? 3.359 -17.009 -6.523 1.00 55.53 89 ILE A O 1
ATOM 720 N N . VAL A 1 90 ? 2.850 -15.022 -5.620 1.00 55.72 90 VAL A N 1
ATOM 721 C CA . VAL A 1 90 ? 2.844 -15.489 -4.233 1.00 55.72 90 VAL A CA 1
ATOM 722 C C . VAL A 1 90 ? 1.390 -15.710 -3.837 1.00 55.72 90 VAL A C 1
ATOM 724 O O . VAL A 1 90 ? 0.716 -14.797 -3.360 1.00 55.72 90 VAL A O 1
ATOM 727 N N . PHE A 1 91 ? 0.887 -16.922 -4.073 1.00 47.59 91 PHE A N 1
ATOM 728 C CA . PHE A 1 91 ? -0.384 -17.345 -3.499 1.00 47.59 91 PHE A CA 1
ATOM 729 C C . PHE A 1 91 ? -0.187 -17.551 -2.002 1.00 47.59 91 PHE A C 1
ATOM 731 O O . PHE A 1 91 ? 0.457 -18.498 -1.560 1.00 47.59 91 PHE A O 1
ATOM 738 N N . MET A 1 92 ? -0.741 -16.640 -1.212 1.00 47.84 92 MET A N 1
ATOM 739 C CA . MET A 1 92 ? -0.838 -16.824 0.225 1.00 47.84 92 MET A CA 1
ATOM 740 C C . MET A 1 92 ? -2.083 -17.682 0.492 1.00 47.84 92 MET A C 1
ATOM 742 O O . MET A 1 92 ? -3.162 -17.145 0.734 1.00 47.84 92 MET A O 1
ATOM 746 N N . TRP A 1 93 ? -1.953 -19.007 0.388 1.00 39.81 93 TRP A N 1
ATOM 747 C CA . TRP A 1 93 ? -2.914 -19.913 1.020 1.00 39.81 93 TRP A CA 1
ATOM 748 C C . TRP A 1 93 ? -2.705 -19.801 2.530 1.00 39.81 93 TRP A C 1
ATOM 750 O O . TRP A 1 93 ? -1.577 -19.852 3.018 1.00 39.81 93 TRP A O 1
ATOM 760 N N . ALA A 1 94 ? -3.779 -19.493 3.248 1.00 36.62 94 ALA A N 1
ATOM 761 C CA . ALA A 1 94 ? -3.740 -19.272 4.680 1.00 36.62 94 ALA A CA 1
ATOM 762 C C . ALA A 1 94 ? -3.328 -20.561 5.410 1.00 36.62 94 ALA A C 1
ATOM 764 O O . ALA A 1 94 ? -3.913 -21.614 5.174 1.00 36.62 94 ALA A O 1
ATOM 765 N N . ALA A 1 95 ? -2.349 -20.434 6.302 1.00 33.16 95 ALA A N 1
ATOM 766 C CA . ALA A 1 95 ? -2.301 -21.165 7.559 1.00 33.16 95 ALA A CA 1
ATOM 767 C C . ALA A 1 95 ? -2.451 -20.117 8.669 1.00 33.16 95 ALA A C 1
ATOM 769 O O . ALA A 1 95 ? -1.880 -19.005 8.494 1.00 33.16 95 ALA A O 1
#

Secondary structure (DSSP, 8-state):
-EEEETTEEEE-------SPPPHHHHHHHHHHHHHHHHHGGGHHHHHHHHSGGGTT-SS-HHHHHHHHHHHHTB---EETTEE---B--------

Mean predicted aligned error: 8.61 Å

Foldseek 3Di:
DWDAQPNDIDDDDPDDDPDDQDPVRVVLVVLLVVQCVVCVVVVVVLCVVQVVVCVVHSDHSVRVSSVVCSVPQADFDDDPPDTPGNGDPDPCPDD